Protein AF-A0A1G9S8Z7-F1 (afdb_monomer_lite)

Structure (mmCIF, N/CA/C/O backbone):
data_AF-A0A1G9S8Z7-F1
#
_entry.id   AF-A0A1G9S8Z7-F1
#
loop_
_atom_site.group_PDB
_atom_site.id
_atom_site.type_symbol
_atom_site.label_atom_id
_atom_site.label_alt_id
_atom_site.label_comp_id
_atom_site.label_asym_id
_atom_site.label_entity_id
_atom_site.label_seq_id
_atom_site.pdbx_PDB_ins_code
_atom_site.Cartn_x
_atom_site.Cartn_y
_atom_site.Cartn_z
_atom_site.occupancy
_atom_site.B_iso_or_equiv
_atom_site.auth_seq_id
_atom_site.auth_comp_id
_atom_site.auth_asym_id
_atom_site.auth_atom_id
_atom_site.pdbx_PDB_model_num
ATOM 1 N N . MET A 1 1 ? 16.370 -0.105 -23.909 1.00 72.75 1 MET A N 1
ATOM 2 C CA . MET A 1 1 ? 16.613 0.326 -22.516 1.00 72.75 1 MET A CA 1
ATOM 3 C C . MET A 1 1 ? 17.592 -0.656 -21.890 1.00 72.75 1 MET A C 1
ATOM 5 O O . MET A 1 1 ? 17.532 -1.826 -22.245 1.00 72.75 1 MET A O 1
ATOM 9 N N . THR A 1 2 ? 18.542 -0.211 -21.064 1.00 89.75 2 THR A N 1
ATOM 10 C CA . THR A 1 2 ? 19.473 -1.140 -20.397 1.00 89.75 2 THR A CA 1
ATOM 11 C C . THR A 1 2 ? 18.822 -1.729 -19.135 1.00 89.75 2 THR A C 1
ATOM 13 O O . THR A 1 2 ? 17.971 -1.066 -18.535 1.00 89.75 2 THR A O 1
ATOM 16 N N . PRO A 1 3 ? 19.231 -2.926 -18.669 1.00 86.62 3 PRO A N 1
ATOM 17 C CA . PRO A 1 3 ? 18.704 -3.511 -17.429 1.00 86.62 3 PRO A CA 1
ATOM 18 C C . PRO A 1 3 ? 18.908 -2.627 -16.187 1.00 86.62 3 PRO A C 1
ATOM 20 O O . PRO A 1 3 ? 18.135 -2.681 -15.227 1.00 86.62 3 PRO A O 1
ATOM 23 N N . GLU A 1 4 ? 19.964 -1.811 -16.189 1.00 88.19 4 GLU A N 1
ATOM 24 C CA . GLU A 1 4 ? 20.233 -0.845 -15.128 1.00 88.19 4 GLU A CA 1
ATOM 25 C C . GLU A 1 4 ? 19.253 0.329 -15.157 1.00 88.19 4 GLU A C 1
ATOM 27 O O . GLU A 1 4 ? 18.716 0.685 -14.108 1.00 88.19 4 GLU A O 1
ATOM 32 N N . GLN A 1 5 ? 18.966 0.872 -16.342 1.00 89.12 5 GLN A N 1
ATOM 33 C CA . GLN A 1 5 ? 17.988 1.944 -16.511 1.00 89.12 5 GLN A CA 1
ATOM 34 C C . GLN A 1 5 ? 16.592 1.485 -16.076 1.00 89.12 5 GLN A C 1
ATOM 36 O O . GLN A 1 5 ? 15.960 2.138 -15.254 1.00 89.12 5 GLN A O 1
ATOM 41 N N . GLU A 1 6 ? 16.177 0.285 -16.492 1.00 87.31 6 GLU A N 1
ATOM 42 C CA . GLU A 1 6 ? 14.924 -0.326 -16.036 1.00 87.31 6 GLU A CA 1
ATOM 43 C C . GLU A 1 6 ? 14.851 -0.455 -14.512 1.00 87.31 6 GLU A C 1
ATOM 45 O O . GLU A 1 6 ? 13.800 -0.260 -13.902 1.00 87.31 6 GLU A O 1
ATOM 50 N N . ARG A 1 7 ? 15.966 -0.805 -13.859 1.00 88.12 7 ARG A N 1
ATOM 51 C CA . ARG A 1 7 ? 16.025 -0.889 -12.396 1.00 88.12 7 ARG A CA 1
ATOM 52 C C . ARG A 1 7 ? 15.844 0.483 -11.752 1.00 88.12 7 ARG A C 1
ATOM 54 O O . ARG A 1 7 ? 15.113 0.568 -10.766 1.00 88.12 7 ARG A O 1
ATOM 61 N N . LEU A 1 8 ? 16.512 1.512 -12.269 1.00 89.94 8 LEU A N 1
ATOM 62 C CA . LEU A 1 8 ? 16.401 2.880 -11.761 1.00 89.94 8 LEU A CA 1
ATOM 63 C C . LEU A 1 8 ? 14.976 3.415 -11.929 1.00 89.94 8 LEU A C 1
ATOM 65 O O . LEU A 1 8 ? 14.408 3.912 -10.957 1.00 89.94 8 LEU A O 1
ATOM 69 N N . ASP A 1 9 ? 14.363 3.199 -13.091 1.00 90.50 9 ASP A N 1
ATOM 70 C CA . ASP A 1 9 ? 12.994 3.634 -13.381 1.00 90.50 9 ASP A CA 1
ATOM 71 C C . ASP A 1 9 ? 11.976 2.956 -12.455 1.00 90.50 9 ASP A C 1
ATOM 73 O O . ASP A 1 9 ? 11.096 3.616 -11.898 1.00 90.50 9 ASP A O 1
ATOM 77 N N . ARG A 1 10 ? 12.129 1.650 -12.188 1.00 90.75 10 ARG A N 1
ATOM 78 C CA . ARG A 1 10 ? 11.292 0.948 -11.198 1.00 90.75 10 ARG A CA 1
ATOM 79 C C . ARG A 1 10 ? 11.441 1.540 -9.799 1.00 90.75 10 ARG A C 1
ATOM 81 O O . ARG A 1 10 ? 10.443 1.754 -9.114 1.00 90.75 10 ARG A O 1
ATOM 88 N N . VAL A 1 11 ? 12.674 1.801 -9.357 1.00 90.06 11 VAL A N 1
ATOM 89 C CA . VAL A 1 11 ? 12.934 2.389 -8.032 1.00 90.06 11 VAL A CA 1
ATOM 90 C C . VAL A 1 11 ? 12.326 3.788 -7.925 1.00 90.06 11 VAL A C 1
ATOM 92 O O . VAL A 1 11 ? 11.693 4.086 -6.911 1.00 90.06 11 VAL A O 1
ATOM 95 N N . ALA A 1 12 ? 12.469 4.614 -8.962 1.00 91.62 12 ALA A N 1
ATOM 96 C CA . ALA A 1 12 ? 11.882 5.948 -9.021 1.00 91.62 12 ALA A CA 1
ATOM 97 C C . ALA A 1 12 ? 10.347 5.892 -8.992 1.00 91.62 12 ALA A C 1
ATOM 99 O O . ALA A 1 12 ? 9.721 6.604 -8.210 1.00 91.62 12 ALA A O 1
ATOM 100 N N . CYS A 1 13 ? 9.738 4.988 -9.763 1.00 92.62 13 CYS A N 1
ATOM 101 C CA . CYS A 1 13 ? 8.288 4.817 -9.801 1.00 92.62 13 CYS A CA 1
ATOM 102 C C . CYS A 1 13 ? 7.721 4.385 -8.433 1.00 92.62 13 CYS A C 1
ATOM 104 O O . CYS A 1 13 ? 6.713 4.920 -7.977 1.00 92.62 13 CYS A O 1
ATOM 106 N N . LEU A 1 14 ? 8.404 3.491 -7.709 1.00 92.00 14 LEU A N 1
ATOM 107 C CA . LEU A 1 14 ? 7.994 3.097 -6.351 1.00 92.00 14 LEU A CA 1
ATOM 108 C C . LEU A 1 14 ? 8.182 4.210 -5.328 1.00 92.00 14 LEU A C 1
ATOM 110 O O . LEU A 1 14 ? 7.355 4.362 -4.431 1.00 92.00 14 LEU A O 1
ATOM 114 N N . ALA A 1 15 ? 9.260 4.987 -5.454 1.00 91.81 15 ALA A N 1
ATOM 115 C CA . ALA A 1 15 ? 9.465 6.166 -4.627 1.00 91.81 15 ALA A CA 1
ATOM 116 C C . ALA A 1 15 ? 8.349 7.196 -4.858 1.00 91.81 15 ALA A C 1
ATOM 118 O O . ALA A 1 15 ? 7.835 7.739 -3.886 1.00 91.81 15 ALA A O 1
ATOM 119 N N . ALA A 1 16 ? 7.916 7.392 -6.107 1.00 94.12 16 ALA A N 1
ATOM 120 C CA . ALA A 1 16 ? 6.795 8.264 -6.450 1.00 94.12 16 ALA A CA 1
ATOM 121 C C . ALA A 1 16 ? 5.459 7.752 -5.885 1.00 94.12 16 ALA A C 1
ATOM 123 O O . ALA A 1 16 ? 4.698 8.543 -5.332 1.00 94.12 16 ALA A O 1
ATOM 124 N N . ILE A 1 17 ? 5.196 6.437 -5.946 1.00 94.88 17 ILE A N 1
ATOM 125 C CA . ILE A 1 17 ? 4.001 5.841 -5.320 1.00 94.88 17 ILE A CA 1
ATOM 126 C C . ILE A 1 17 ? 4.016 6.065 -3.803 1.00 94.88 17 ILE A C 1
ATOM 128 O O . ILE A 1 17 ? 3.020 6.464 -3.206 1.00 94.88 17 ILE A O 1
ATOM 132 N N . ARG A 1 18 ? 5.166 5.836 -3.160 1.00 94.25 18 ARG A N 1
ATOM 133 C CA . ARG A 1 18 ? 5.307 6.045 -1.717 1.00 94.25 18 ARG A CA 1
ATOM 134 C C . ARG A 1 18 ? 5.152 7.518 -1.337 1.00 94.25 18 ARG A C 1
ATOM 136 O O . ARG A 1 18 ? 4.485 7.812 -0.355 1.00 94.25 18 ARG A O 1
ATOM 143 N N . ALA A 1 19 ? 5.758 8.430 -2.094 1.00 94.31 19 ALA A N 1
ATOM 144 C CA . ALA A 1 19 ? 5.638 9.863 -1.855 1.00 94.31 19 ALA A CA 1
ATOM 145 C C . ALA A 1 19 ? 4.183 10.327 -2.012 1.00 94.31 19 ALA A C 1
ATOM 147 O O . ALA A 1 19 ? 3.656 10.983 -1.123 1.00 94.31 19 ALA A O 1
ATOM 148 N N . GLY A 1 20 ? 3.500 9.914 -3.084 1.00 96.06 20 GLY A N 1
ATOM 149 C CA . GLY A 1 20 ? 2.097 10.270 -3.297 1.00 96.06 20 GLY A CA 1
ATOM 150 C C . GLY A 1 20 ? 1.140 9.665 -2.263 1.00 96.06 20 GLY A C 1
ATOM 151 O O . GLY A 1 20 ? 0.142 10.299 -1.940 1.00 96.06 20 GLY A O 1
ATOM 152 N N . TRP A 1 21 ? 1.451 8.489 -1.703 1.00 97.12 21 TRP A N 1
ATOM 153 C CA . TRP A 1 21 ? 0.665 7.884 -0.620 1.00 97.12 21 TRP A CA 1
ATOM 154 C C . TRP A 1 21 ? 0.640 8.745 0.648 1.00 97.12 21 TRP A C 1
ATOM 156 O O . TRP A 1 21 ? -0.413 8.893 1.265 1.00 97.12 21 TRP A O 1
ATOM 166 N N . TYR A 1 22 ? 1.785 9.317 1.028 1.00 95.50 22 TYR A N 1
ATOM 167 C CA . TYR A 1 22 ? 1.886 10.188 2.202 1.00 95.50 22 TYR A CA 1
ATOM 168 C C . TYR A 1 22 ? 1.553 11.655 1.897 1.00 95.50 22 TYR A C 1
ATOM 170 O O . TYR A 1 22 ? 1.173 12.390 2.808 1.00 95.50 22 TYR A O 1
ATOM 178 N N . GLY A 1 23 ? 1.664 12.085 0.637 1.00 92.56 23 GLY A N 1
ATOM 179 C CA . GLY A 1 23 ? 1.446 13.475 0.239 1.00 92.56 23 GLY A CA 1
ATOM 180 C C . GLY A 1 23 ? 2.349 14.434 1.019 1.00 92.56 23 GLY A C 1
ATOM 181 O O . GLY A 1 23 ? 3.519 14.139 1.257 1.00 92.56 23 GLY A O 1
ATOM 182 N N . ASP A 1 24 ? 1.780 15.555 1.463 1.00 90.62 24 ASP A N 1
ATOM 183 C CA . ASP A 1 24 ? 2.482 16.598 2.229 1.00 90.62 24 ASP A CA 1
ATOM 184 C C . ASP A 1 24 ? 2.473 16.355 3.750 1.00 90.62 24 ASP A C 1
ATOM 186 O O . ASP A 1 24 ? 2.728 17.271 4.543 1.00 90.62 24 ASP A O 1
ATOM 190 N N . ALA A 1 25 ? 2.141 15.132 4.183 1.00 91.12 25 ALA A N 1
ATOM 191 C CA . ALA A 1 25 ? 2.084 14.795 5.596 1.00 91.12 25 ALA A CA 1
ATOM 192 C C . ALA A 1 25 ? 3.430 15.074 6.276 1.00 91.12 25 ALA A C 1
ATOM 194 O O . ALA A 1 25 ? 4.494 14.702 5.783 1.00 91.12 25 ALA A O 1
ATOM 195 N N . GLN A 1 26 ? 3.381 15.720 7.437 1.00 90.25 26 GLN A N 1
ATOM 196 C CA . GLN A 1 26 ? 4.574 15.955 8.239 1.00 90.25 26 GLN A CA 1
ATOM 197 C C . GLN A 1 26 ? 4.856 14.736 9.123 1.00 90.25 26 GLN A C 1
ATOM 199 O O . GLN A 1 26 ? 3.906 14.122 9.621 1.00 90.25 26 GLN A O 1
ATOM 204 N N . PRO A 1 27 ? 6.130 14.366 9.342 1.00 90.25 27 PRO A N 1
ATOM 205 C CA . PRO A 1 27 ? 6.475 13.327 10.299 1.00 90.25 27 PRO A CA 1
ATOM 206 C C . PRO A 1 27 ? 5.954 13.679 11.696 1.00 90.25 27 PRO A C 1
ATOM 208 O O . PRO A 1 27 ? 6.183 14.779 12.197 1.00 90.25 27 PRO A O 1
ATOM 211 N N . VAL A 1 28 ? 5.269 12.735 12.333 1.00 88.81 28 VAL A N 1
ATOM 212 C CA . VAL A 1 28 ? 4.751 12.872 13.701 1.00 88.81 28 VAL A CA 1
ATOM 213 C C . VAL A 1 28 ? 5.271 11.740 14.573 1.00 88.81 28 VAL A C 1
ATOM 215 O O . VAL A 1 28 ? 5.769 10.731 14.069 1.00 88.81 28 VAL A O 1
ATOM 218 N N . SER A 1 29 ? 5.152 11.897 15.894 1.00 85.62 29 SER A N 1
ATOM 219 C CA . SER A 1 29 ? 5.440 10.805 16.826 1.00 85.62 29 SER A CA 1
ATOM 220 C C . SER A 1 29 ? 4.651 9.560 16.411 1.00 85.62 29 SER A C 1
ATOM 222 O O . SER A 1 29 ? 3.426 9.637 16.283 1.00 85.62 29 SER A O 1
ATOM 224 N N . PRO A 1 30 ? 5.311 8.411 16.206 1.00 83.81 30 PRO A N 1
ATOM 225 C CA . PRO A 1 30 ? 4.625 7.185 15.828 1.00 83.81 30 PRO A CA 1
ATOM 226 C C . PRO A 1 30 ? 4.035 6.459 17.044 1.00 83.81 30 PRO A C 1
ATOM 228 O O . PRO A 1 30 ? 3.586 5.322 16.917 1.00 83.81 30 PRO A O 1
ATOM 231 N N . HIS A 1 31 ? 4.060 7.080 18.226 1.00 80.81 31 HIS A N 1
ATOM 232 C CA . HIS A 1 31 ? 3.512 6.497 19.440 1.00 80.81 31 HIS A CA 1
ATOM 233 C C . HIS A 1 31 ? 2.044 6.090 19.237 1.00 80.81 31 HIS A C 1
ATOM 235 O O . HIS A 1 31 ? 1.226 6.875 18.761 1.00 80.81 31 HIS A O 1
ATOM 241 N N . GLY A 1 32 ? 1.717 4.847 19.587 1.00 79.25 32 GLY A N 1
ATOM 242 C CA . GLY A 1 32 ? 0.393 4.257 19.391 1.00 79.25 32 GLY A CA 1
ATOM 243 C C . GLY A 1 32 ? 0.160 3.633 18.010 1.00 79.25 32 GLY A C 1
ATOM 244 O O . GLY A 1 32 ? -0.840 2.933 17.841 1.00 79.25 32 GLY A O 1
ATOM 245 N N . ARG A 1 33 ? 1.073 3.803 17.040 1.00 83.81 33 ARG A N 1
ATOM 246 C CA . ARG A 1 33 ? 0.968 3.130 15.735 1.00 83.81 33 ARG A CA 1
ATOM 247 C C . ARG A 1 33 ? 1.160 1.624 15.862 1.00 83.81 33 ARG A C 1
ATOM 249 O O . ARG A 1 33 ? 1.896 1.135 16.724 1.00 83.81 33 ARG A O 1
ATOM 256 N N . ARG A 1 34 ? 0.519 0.895 14.950 1.00 84.88 34 ARG A N 1
ATOM 257 C CA . ARG A 1 34 ? 0.625 -0.561 14.827 1.00 84.88 34 ARG A CA 1
ATOM 258 C C . ARG A 1 34 ? 1.709 -0.925 13.820 1.00 84.88 34 ARG A C 1
ATOM 260 O O . ARG A 1 34 ? 1.787 -0.356 12.737 1.00 84.88 34 ARG A O 1
ATOM 267 N N . MET A 1 35 ? 2.518 -1.913 14.167 1.00 80.88 35 MET A N 1
ATOM 268 C CA . MET A 1 35 ? 3.430 -2.590 13.258 1.00 80.88 35 MET A CA 1
ATOM 269 C C . MET A 1 35 ? 3.026 -4.052 13.155 1.00 80.88 35 MET A C 1
ATOM 271 O O . MET A 1 35 ? 2.885 -4.739 14.164 1.00 80.88 35 MET A O 1
ATOM 275 N N . TYR A 1 36 ? 2.867 -4.526 11.927 1.00 81.31 36 TYR A N 1
ATOM 276 C CA . TYR A 1 36 ? 2.523 -5.910 11.642 1.00 81.31 36 TYR A CA 1
ATOM 277 C C . TYR A 1 36 ? 3.810 -6.641 11.269 1.00 81.31 36 TYR A C 1
ATOM 279 O O . TYR A 1 36 ? 4.360 -6.415 10.192 1.00 81.31 36 TYR A O 1
ATOM 287 N N . ALA A 1 37 ? 4.323 -7.469 12.176 1.00 72.62 37 ALA A N 1
ATOM 288 C CA . ALA A 1 37 ? 5.572 -8.195 11.974 1.00 72.62 37 ALA A CA 1
ATOM 289 C C . ALA A 1 37 ? 5.488 -9.592 12.597 1.00 72.62 37 ALA A C 1
ATOM 291 O O . ALA A 1 37 ? 4.935 -9.763 13.678 1.00 72.62 37 ALA A O 1
ATOM 292 N N . ALA A 1 38 ? 6.051 -10.589 11.908 1.00 67.38 38 ALA A N 1
ATOM 293 C CA . ALA A 1 38 ? 6.261 -11.944 12.430 1.00 67.38 38 ALA A CA 1
ATOM 294 C C . ALA A 1 38 ? 5.039 -12.614 13.111 1.00 67.38 38 ALA A C 1
ATOM 296 O O . ALA A 1 38 ? 5.204 -13.351 14.078 1.00 67.38 38 ALA A O 1
ATOM 297 N N . GLY A 1 39 ? 3.809 -12.395 12.636 1.00 62.25 39 GLY A N 1
ATOM 298 C CA . GLY A 1 39 ? 2.609 -12.990 13.254 1.00 62.25 39 GLY A CA 1
ATOM 299 C C . GLY A 1 39 ? 1.956 -12.178 14.344 1.00 62.25 39 GLY A C 1
ATOM 300 O O . GLY A 1 39 ? 0.923 -12.603 14.855 1.00 62.25 39 GLY A O 1
ATOM 301 N N . ALA A 1 40 ? 2.504 -11.016 14.674 1.00 67.88 40 ALA A N 1
ATOM 302 C CA . ALA A 1 40 ? 2.017 -10.200 15.761 1.00 67.88 40 ALA A CA 1
ATOM 303 C C . ALA A 1 40 ? 1.759 -8.755 15.329 1.00 67.88 40 ALA A C 1
ATOM 305 O O . ALA A 1 40 ? 2.319 -8.230 14.362 1.00 67.88 40 ALA A O 1
ATOM 306 N N . VAL A 1 41 ? 0.886 -8.115 16.103 1.00 79.06 41 VAL A N 1
ATOM 307 C CA . VAL A 1 41 ? 0.716 -6.667 16.108 1.00 79.06 41 VAL A CA 1
ATOM 308 C C . VAL A 1 41 ? 1.566 -6.122 17.245 1.00 79.06 41 VAL A C 1
ATOM 310 O O . VAL A 1 41 ? 1.302 -6.395 18.416 1.00 79.06 41 VAL A O 1
ATOM 313 N N . HIS A 1 42 ? 2.578 -5.341 16.900 1.00 77.75 42 HIS A N 1
ATOM 314 C CA . HIS A 1 42 ? 3.383 -4.588 17.849 1.00 77.75 42 HIS A CA 1
ATOM 315 C C . HIS A 1 42 ? 2.874 -3.151 17.889 1.00 77.75 42 HIS A C 1
ATOM 317 O O . HIS A 1 42 ? 2.605 -2.560 16.847 1.00 77.75 42 HIS A O 1
ATOM 323 N N . HIS A 1 43 ? 2.750 -2.578 19.081 1.00 79.38 43 HIS A N 1
ATOM 324 C CA . HIS A 1 43 ? 2.453 -1.156 19.220 1.00 79.38 43 HIS A CA 1
ATOM 325 C C . HIS A 1 43 ? 3.753 -0.404 19.465 1.00 79.38 43 HIS A C 1
ATOM 327 O O . HIS A 1 43 ? 4.572 -0.826 20.280 1.00 79.38 43 HIS A O 1
ATOM 333 N N . LEU A 1 44 ? 3.934 0.714 18.773 1.00 79.06 44 LEU A N 1
ATOM 334 C CA . LEU A 1 44 ? 5.040 1.620 19.042 1.00 79.06 44 LEU A CA 1
ATOM 335 C C . LEU A 1 44 ? 4.748 2.364 20.350 1.00 79.06 44 LEU A C 1
ATOM 337 O O . LEU A 1 44 ? 3.978 3.320 20.377 1.00 79.06 44 LEU A O 1
ATOM 341 N N . SER A 1 45 ? 5.303 1.862 21.454 1.00 69.50 45 SER A N 1
ATOM 342 C CA . SER A 1 45 ? 5.114 2.409 22.805 1.00 69.50 45 SER A CA 1
ATOM 343 C C . SER A 1 45 ? 6.187 3.423 23.197 1.00 69.50 45 SER A C 1
ATOM 345 O O . SER A 1 45 ? 5.923 4.311 24.002 1.00 69.50 45 SER A O 1
ATOM 347 N N . GLU A 1 46 ? 7.379 3.332 22.615 1.00 70.81 46 GLU A N 1
ATOM 348 C CA . GLU A 1 46 ? 8.463 4.291 22.834 1.00 70.81 46 GLU A CA 1
ATOM 349 C C . GLU A 1 46 ? 8.385 5.443 21.825 1.00 70.81 46 GLU A C 1
ATOM 351 O O . GLU A 1 46 ? 7.908 5.269 20.696 1.00 70.81 46 GLU A O 1
ATOM 356 N N . GLN A 1 47 ? 8.864 6.625 22.227 1.00 62.78 47 GLN A N 1
ATOM 357 C CA . GLN A 1 47 ? 9.097 7.744 21.312 1.00 62.78 47 GLN A CA 1
ATOM 358 C C . GLN A 1 47 ? 10.244 7.369 20.367 1.00 62.78 47 GLN A C 1
ATOM 360 O O . GLN A 1 47 ? 11.414 7.626 20.629 1.00 62.78 47 GLN A O 1
ATOM 365 N N . THR A 1 48 ? 9.879 6.688 19.288 1.00 71.25 48 THR A N 1
ATOM 366 C CA . THR A 1 48 ? 10.754 6.325 18.173 1.00 71.25 48 THR A CA 1
ATOM 367 C C . THR A 1 48 ? 10.814 7.471 17.159 1.00 71.25 48 THR A C 1
ATOM 369 O O . THR A 1 48 ? 10.097 8.466 17.296 1.00 71.25 48 THR A O 1
ATOM 372 N N . GLU A 1 49 ? 11.701 7.363 16.164 1.00 77.38 49 GLU A N 1
ATOM 373 C CA . GLU A 1 49 ? 11.835 8.365 15.099 1.00 77.38 49 GLU A CA 1
ATOM 374 C C . GLU A 1 49 ? 10.474 8.738 14.495 1.00 77.38 49 GLU A C 1
ATOM 376 O O . GLU A 1 49 ? 9.625 7.875 14.257 1.00 77.38 49 GLU A O 1
ATOM 381 N N . ALA A 1 50 ? 10.268 10.033 14.240 1.00 84.50 50 ALA A N 1
ATOM 382 C CA . ALA A 1 50 ? 9.024 10.531 13.674 1.00 84.50 50 ALA A CA 1
ATOM 383 C C . ALA A 1 50 ? 8.719 9.843 12.331 1.00 84.50 50 ALA A C 1
ATOM 385 O O . ALA A 1 50 ? 9.572 9.777 11.444 1.00 84.50 50 ALA A O 1
ATOM 386 N N . LEU A 1 51 ? 7.489 9.349 12.168 1.00 86.06 51 LEU A N 1
ATOM 387 C CA . LEU A 1 51 ? 7.041 8.670 10.953 1.00 86.06 51 LEU A CA 1
ATOM 388 C C . LEU A 1 51 ? 5.972 9.488 10.238 1.00 86.06 51 LEU A C 1
ATOM 390 O O . LEU A 1 51 ? 5.164 10.171 10.866 1.00 86.06 51 LEU A O 1
ATOM 394 N N . LEU A 1 52 ? 5.929 9.356 8.912 1.00 90.56 52 LEU A N 1
ATOM 395 C CA . LEU A 1 52 ? 4.823 9.880 8.120 1.00 90.56 52 LEU A CA 1
ATOM 396 C C . LEU A 1 52 ? 3.531 9.144 8.516 1.00 90.56 52 LEU A C 1
ATOM 398 O O . LEU A 1 52 ? 3.507 7.903 8.479 1.00 90.56 52 LEU A O 1
ATOM 402 N N . PRO A 1 53 ? 2.477 9.866 8.930 1.00 90.94 53 PRO A N 1
ATOM 403 C CA . PRO A 1 53 ? 1.202 9.251 9.249 1.00 90.94 53 PRO A CA 1
ATOM 404 C C . PRO A 1 53 ? 0.536 8.747 7.962 1.00 90.94 53 PRO A C 1
ATOM 406 O O . PRO A 1 53 ? 0.664 9.386 6.915 1.00 90.94 53 PRO A O 1
ATOM 409 N N . PRO A 1 54 ? -0.195 7.622 8.010 1.00 92.75 54 PRO A N 1
ATOM 410 C CA . PRO A 1 54 ? -0.935 7.160 6.848 1.00 92.75 54 PRO A CA 1
ATOM 411 C C . PRO A 1 54 ? -2.067 8.138 6.504 1.00 92.75 54 PRO A C 1
ATOM 413 O O . PRO A 1 54 ? -2.624 8.766 7.418 1.00 92.75 54 PRO A O 1
ATOM 416 N N . PRO A 1 55 ? -2.450 8.250 5.219 1.00 95.00 55 PRO A N 1
ATOM 417 C CA . PRO A 1 55 ? -3.515 9.150 4.790 1.00 95.00 55 PRO A CA 1
ATOM 418 C C . PRO A 1 55 ? -4.854 8.812 5.464 1.00 95.00 55 PRO A C 1
ATOM 420 O O . PRO A 1 55 ? -5.038 7.738 6.050 1.00 95.00 55 PRO A O 1
ATOM 423 N N . SER A 1 56 ? -5.816 9.734 5.373 1.00 94.31 56 SER A N 1
ATOM 424 C CA . SER A 1 56 ? -7.208 9.433 5.727 1.00 94.31 56 SER A CA 1
ATOM 425 C C . SER A 1 56 ? -7.767 8.331 4.819 1.00 94.31 56 SER A C 1
ATOM 427 O O . SER A 1 56 ? -7.256 8.101 3.719 1.00 94.31 56 SER A O 1
ATOM 429 N N . HIS A 1 57 ? -8.841 7.659 5.243 1.00 94.81 57 HIS A N 1
ATOM 430 C CA . HIS A 1 57 ? -9.450 6.587 4.449 1.00 94.81 57 HIS A CA 1
ATOM 431 C C . HIS A 1 57 ? -9.856 7.048 3.051 1.00 94.81 57 HIS A C 1
ATOM 433 O O . HIS A 1 57 ? -9.576 6.370 2.065 1.00 94.81 57 HIS A O 1
ATOM 439 N N . GLU A 1 58 ? -10.487 8.216 2.943 1.00 95.88 58 GLU A N 1
ATOM 440 C CA . GLU A 1 58 ? -10.903 8.768 1.656 1.00 95.88 58 GLU A CA 1
ATOM 441 C C . GLU A 1 58 ? -9.709 9.125 0.765 1.00 95.88 58 GLU A C 1
ATOM 443 O O . GLU A 1 58 ? -9.678 8.714 -0.399 1.00 95.88 58 GLU A O 1
ATOM 448 N N . ALA A 1 59 ? -8.709 9.824 1.311 1.00 96.38 59 ALA A N 1
ATOM 449 C CA . ALA A 1 59 ? -7.515 10.204 0.564 1.00 96.38 59 ALA A CA 1
ATOM 450 C C . ALA A 1 59 ? -6.750 8.964 0.076 1.00 96.38 59 ALA A C 1
ATOM 452 O O . ALA A 1 59 ? -6.426 8.864 -1.108 1.00 96.38 59 ALA A O 1
ATOM 453 N N . GLY A 1 60 ? -6.556 7.970 0.949 1.00 97.25 60 GLY A N 1
ATOM 454 C CA . GLY A 1 60 ? -5.899 6.711 0.605 1.00 97.25 60 GLY A CA 1
ATOM 455 C C . GLY A 1 60 ? -6.651 5.924 -0.473 1.00 97.25 60 GLY A C 1
ATOM 456 O O . GLY A 1 60 ? -6.037 5.438 -1.426 1.00 97.25 60 GLY A O 1
ATOM 457 N N . ARG A 1 61 ? -7.989 5.836 -0.390 1.00 97.44 61 ARG A N 1
ATOM 458 C CA . ARG A 1 61 ? -8.813 5.155 -1.409 1.00 97.44 61 ARG A CA 1
ATOM 459 C C . ARG A 1 61 ? -8.743 5.866 -2.754 1.00 97.44 61 ARG A C 1
ATOM 461 O O . ARG A 1 61 ? -8.602 5.205 -3.783 1.00 97.44 61 ARG A O 1
ATOM 468 N N . THR A 1 62 ? -8.839 7.194 -2.752 1.00 97.62 62 THR A N 1
ATOM 469 C CA . THR A 1 62 ? -8.738 8.016 -3.964 1.00 97.62 62 THR A CA 1
ATOM 470 C C . THR A 1 62 ? -7.374 7.844 -4.621 1.00 97.62 62 THR A C 1
ATOM 472 O O . THR A 1 62 ? -7.303 7.571 -5.821 1.00 97.62 62 THR A O 1
ATOM 475 N N . TYR A 1 63 ? -6.302 7.902 -3.830 1.00 98.12 63 TYR A N 1
ATOM 476 C CA . TYR A 1 63 ? -4.942 7.719 -4.318 1.00 98.12 63 TYR A CA 1
ATOM 477 C C . TYR A 1 63 ? -4.723 6.327 -4.927 1.00 98.12 63 TYR A C 1
ATOM 479 O O . TYR A 1 63 ? -4.319 6.212 -6.085 1.00 98.12 63 TYR A O 1
ATOM 487 N N . LEU A 1 64 ? -5.067 5.257 -4.197 1.00 98.06 64 LEU A N 1
ATOM 488 C CA . LEU A 1 64 ? -4.910 3.883 -4.688 1.00 98.06 64 LEU A CA 1
ATOM 489 C C . LEU A 1 64 ? -5.759 3.610 -5.931 1.00 98.06 64 LEU A C 1
ATOM 491 O O . LEU A 1 64 ? -5.311 2.898 -6.829 1.00 98.06 64 LEU A O 1
ATOM 495 N N . ARG A 1 65 ? -6.960 4.194 -6.028 1.00 98.06 65 ARG A N 1
ATOM 496 C CA . ARG A 1 65 ? -7.782 4.107 -7.241 1.00 98.06 65 ARG A CA 1
ATOM 497 C C . ARG A 1 65 ? -7.063 4.726 -8.440 1.00 98.06 65 ARG A C 1
ATOM 499 O O . ARG A 1 65 ? -7.094 4.125 -9.510 1.00 98.06 65 ARG A O 1
ATOM 506 N N . GLY A 1 66 ? -6.410 5.875 -8.262 1.00 98.12 66 GLY A N 1
ATOM 507 C CA . GLY A 1 66 ? -5.583 6.508 -9.293 1.00 98.12 66 GLY A CA 1
ATOM 508 C C . GLY A 1 66 ? -4.433 5.606 -9.739 1.00 98.12 66 GLY A C 1
ATOM 509 O O . GLY A 1 66 ? -4.361 5.242 -10.910 1.00 9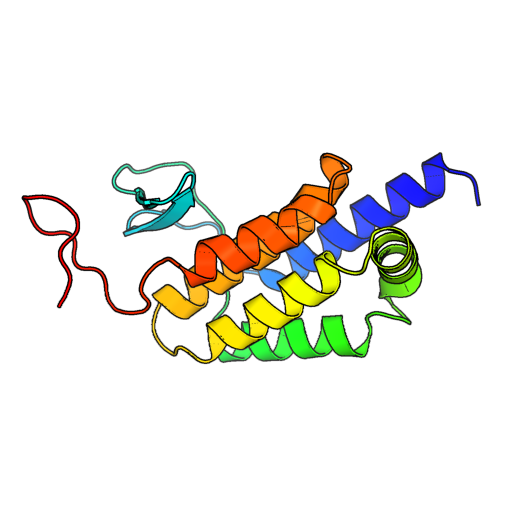8.12 66 GLY A O 1
ATOM 510 N N . VAL A 1 67 ? -3.611 5.142 -8.790 1.00 97.44 67 VAL A N 1
ATOM 511 C CA . VAL A 1 67 ? -2.475 4.240 -9.068 1.00 97.44 67 VAL A CA 1
ATOM 512 C C . VAL A 1 67 ? -2.925 2.972 -9.802 1.00 97.44 67 VAL A C 1
ATOM 514 O O . VAL A 1 67 ? -2.300 2.553 -10.774 1.00 97.44 67 VAL A O 1
ATOM 517 N N . LEU A 1 68 ? -4.024 2.349 -9.364 1.00 97.44 68 LEU A N 1
ATOM 518 C CA . LEU A 1 68 ? -4.529 1.109 -9.959 1.00 97.44 68 LEU A CA 1
ATOM 519 C C . LEU A 1 68 ? -5.180 1.317 -11.332 1.00 97.44 68 LEU A C 1
ATOM 521 O O . LEU A 1 68 ? -5.096 0.418 -12.173 1.00 97.44 68 LEU A O 1
ATOM 525 N N . ARG A 1 69 ? -5.823 2.470 -11.563 1.00 98.12 69 ARG A N 1
ATOM 526 C CA . ARG A 1 69 ? -6.355 2.866 -12.877 1.00 98.12 69 ARG A CA 1
ATOM 527 C C . ARG A 1 69 ? -5.217 3.051 -13.877 1.00 98.12 69 ARG A C 1
ATOM 529 O O . ARG A 1 69 ? -5.292 2.527 -14.985 1.00 98.12 69 ARG A O 1
ATOM 536 N N . ASP A 1 70 ? -4.149 3.715 -13.447 1.00 97.19 70 ASP A N 1
ATOM 537 C CA . ASP A 1 70 ? -3.030 4.109 -14.306 1.00 97.19 70 ASP A CA 1
ATOM 538 C C . ASP A 1 70 ? -1.891 3.060 -14.298 1.00 97.19 70 ASP A C 1
ATOM 540 O O . ASP A 1 70 ? -0.802 3.279 -14.833 1.00 97.19 70 ASP A O 1
ATOM 544 N N . TRP A 1 71 ? -2.151 1.876 -13.719 1.00 96.31 71 TRP A N 1
ATOM 545 C CA . TRP A 1 71 ? -1.154 0.828 -13.476 1.00 96.31 71 TRP A CA 1
ATOM 546 C C . TRP A 1 71 ? -0.429 0.382 -14.748 1.00 96.31 71 TRP A C 1
ATOM 548 O O . TRP A 1 71 ? 0.790 0.289 -14.766 1.00 96.31 71 TRP A O 1
ATOM 558 N N . ARG A 1 72 ? -1.168 0.131 -15.835 1.00 96.12 72 ARG A N 1
ATOM 559 C CA . ARG A 1 72 ? -0.599 -0.333 -17.116 1.00 96.12 72 ARG A CA 1
ATOM 560 C C . ARG A 1 72 ? -0.190 0.799 -18.060 1.00 96.12 72 ARG A C 1
ATOM 562 O O . ARG A 1 72 ? 0.220 0.522 -19.179 1.00 96.12 72 ARG A O 1
ATOM 569 N N . THR A 1 73 ? -0.343 2.053 -17.643 1.00 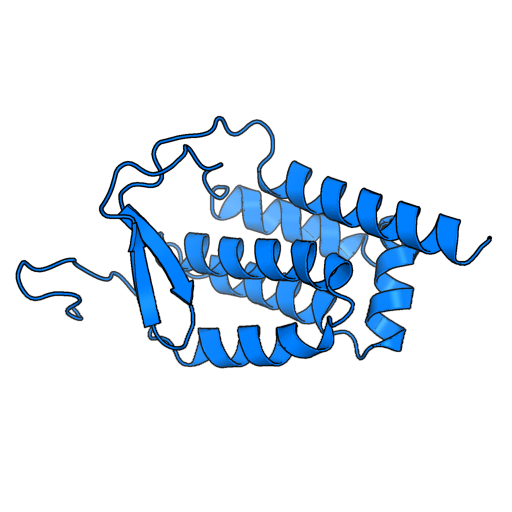95.38 73 THR A N 1
ATOM 570 C CA . THR A 1 73 ? -0.015 3.228 -18.457 1.00 95.38 73 THR A CA 1
ATOM 571 C C . THR A 1 73 ? 1.118 3.999 -17.795 1.00 95.38 73 THR A C 1
ATOM 573 O O . THR A 1 73 ? 2.283 3.747 -18.087 1.00 95.38 73 THR A O 1
ATOM 576 N N . VAL A 1 74 ? 0.804 4.868 -16.837 1.00 95.19 74 VAL A N 1
ATOM 577 C CA . VAL A 1 74 ? 1.779 5.691 -16.106 1.00 95.19 74 VAL A CA 1
ATOM 578 C C . VAL A 1 74 ? 2.784 4.821 -15.346 1.00 95.19 74 VAL A C 1
ATOM 580 O O . VAL A 1 74 ? 3.961 5.164 -15.260 1.00 95.19 74 VAL A O 1
ATOM 583 N N . HIS A 1 75 ? 2.347 3.664 -14.841 1.00 94.75 75 HIS A N 1
ATOM 584 C CA . HIS A 1 75 ? 3.195 2.734 -14.091 1.00 94.75 75 HIS A CA 1
ATOM 585 C C . HIS A 1 75 ? 3.601 1.485 -14.894 1.00 94.75 75 HIS A C 1
ATOM 587 O O . HIS A 1 75 ? 3.974 0.478 -14.292 1.00 94.75 75 HIS A O 1
ATOM 593 N N . ALA A 1 76 ? 3.575 1.537 -16.235 1.00 94.38 76 ALA A N 1
ATOM 594 C CA . ALA A 1 76 ? 3.811 0.378 -17.108 1.00 94.38 76 ALA A CA 1
ATOM 595 C C . ALA A 1 76 ? 5.102 -0.396 -16.777 1.00 94.38 76 ALA A C 1
ATOM 597 O O . ALA A 1 76 ? 5.071 -1.617 -16.660 1.00 94.38 76 ALA A O 1
ATOM 598 N N . VAL A 1 77 ? 6.207 0.305 -16.491 1.00 91.69 77 VAL A N 1
ATOM 599 C CA . VAL A 1 77 ? 7.488 -0.324 -16.109 1.00 91.69 77 VAL A CA 1
ATOM 600 C C . VAL A 1 77 ? 7.385 -1.195 -14.846 1.00 91.69 77 VAL A C 1
ATOM 602 O O . VAL A 1 77 ? 8.064 -2.217 -14.727 1.00 91.69 77 VAL A O 1
ATOM 605 N N . LEU A 1 78 ? 6.527 -0.815 -13.891 1.00 91.81 78 LEU A N 1
ATOM 606 C CA . LEU A 1 78 ? 6.225 -1.635 -12.719 1.00 91.81 78 LEU A CA 1
ATOM 607 C C . LEU A 1 78 ? 5.224 -2.732 -13.052 1.00 91.81 78 LEU A C 1
ATOM 609 O O . LEU A 1 78 ? 5.382 -3.841 -12.554 1.00 91.81 78 LEU A O 1
ATOM 613 N N . ALA A 1 79 ? 4.219 -2.445 -13.879 1.00 93.62 79 ALA A N 1
ATOM 614 C CA . ALA A 1 79 ? 3.211 -3.422 -14.261 1.00 93.62 79 ALA A CA 1
ATOM 615 C C . ALA A 1 79 ? 3.802 -4.607 -15.030 1.00 93.62 79 ALA A C 1
ATOM 617 O O . ALA A 1 79 ? 3.433 -5.743 -14.737 1.00 93.62 79 ALA A O 1
ATOM 618 N N . ASP A 1 80 ? 4.731 -4.363 -15.952 1.00 93.62 80 ASP A N 1
ATOM 619 C CA . ASP A 1 80 ? 5.405 -5.413 -16.722 1.00 93.62 80 ASP A CA 1
ATOM 620 C C . ASP A 1 80 ? 6.290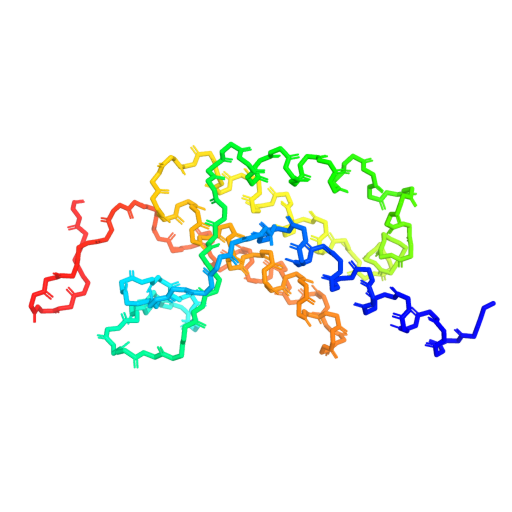 -6.271 -15.814 1.00 93.62 80 ASP A C 1
ATOM 622 O O . ASP A 1 80 ? 6.244 -7.504 -15.853 1.00 93.62 80 ASP A O 1
ATOM 626 N N . TYR A 1 81 ? 7.044 -5.621 -14.922 1.00 90.56 81 TYR A N 1
ATOM 627 C CA . TYR A 1 81 ? 7.845 -6.308 -13.914 1.00 90.56 81 TYR A CA 1
ATOM 628 C C . TYR A 1 81 ? 6.975 -7.163 -12.984 1.00 90.56 81 TYR A C 1
ATOM 630 O O . TYR A 1 81 ? 7.244 -8.352 -12.814 1.00 90.56 81 TYR A O 1
ATOM 638 N N . ASP A 1 82 ? 5.913 -6.587 -12.420 1.00 92.56 82 ASP A N 1
ATOM 639 C CA . ASP A 1 82 ? 4.972 -7.279 -11.539 1.00 92.56 82 ASP A CA 1
ATOM 640 C C . ASP A 1 82 ? 4.308 -8.459 -12.260 1.00 92.56 82 ASP A C 1
ATOM 642 O O . ASP A 1 82 ? 4.277 -9.566 -11.726 1.00 92.56 82 ASP A O 1
ATOM 646 N N . ALA A 1 83 ? 3.860 -8.276 -13.507 1.00 93.69 83 ALA A N 1
ATOM 647 C CA . ALA A 1 83 ? 3.264 -9.339 -14.314 1.00 93.69 83 ALA A CA 1
ATOM 648 C C . ALA A 1 83 ? 4.234 -10.509 -14.539 1.00 93.69 83 ALA A C 1
ATOM 650 O O . ALA A 1 83 ? 3.849 -11.662 -14.341 1.00 93.69 83 ALA A O 1
ATOM 651 N N . SER A 1 84 ? 5.504 -10.227 -14.858 1.00 91.38 84 SER A N 1
ATOM 652 C CA . SER A 1 84 ? 6.540 -11.262 -15.017 1.00 91.38 84 SER A CA 1
ATOM 653 C C . SER A 1 84 ? 6.840 -12.044 -13.728 1.00 91.38 84 SER A C 1
ATOM 655 O O . SER A 1 84 ? 7.420 -13.127 -13.780 1.00 91.38 84 SER A O 1
ATOM 657 N N . ARG A 1 85 ? 6.436 -11.507 -12.569 1.00 88.56 85 ARG A N 1
ATOM 658 C CA . ARG A 1 85 ? 6.607 -12.100 -11.233 1.00 88.56 85 ARG A CA 1
ATOM 659 C C . ARG A 1 85 ? 5.286 -12.546 -10.599 1.00 88.56 85 ARG A C 1
ATOM 661 O O . ARG A 1 85 ? 5.221 -12.790 -9.399 1.00 88.56 85 ARG A O 1
ATOM 668 N N . GLY A 1 86 ? 4.221 -12.657 -11.394 1.00 89.88 86 GLY A N 1
ATOM 669 C CA . GLY A 1 86 ? 2.940 -13.204 -10.950 1.00 89.88 86 GLY A CA 1
ATOM 670 C C . GLY A 1 86 ? 1.957 -12.196 -10.348 1.00 89.88 86 GLY A C 1
ATOM 671 O O . GLY A 1 86 ? 0.893 -12.612 -9.894 1.00 89.88 86 GLY A O 1
ATOM 672 N N . GLY A 1 87 ? 2.234 -10.891 -10.369 1.00 92.81 87 GLY A N 1
ATOM 673 C CA . GLY A 1 87 ? 1.246 -9.836 -10.096 1.00 92.81 87 GLY A CA 1
ATOM 674 C C . GLY A 1 87 ? 0.980 -9.525 -8.616 1.00 92.81 87 GLY A C 1
ATOM 675 O O . GLY A 1 87 ? -0.102 -9.027 -8.278 1.00 92.81 87 GLY A O 1
ATOM 676 N N . ALA A 1 88 ? 1.901 -9.892 -7.724 1.00 92.88 88 ALA A N 1
ATOM 677 C CA . ALA A 1 88 ? 1.722 -9.779 -6.277 1.00 92.88 88 ALA A CA 1
ATOM 678 C C . ALA A 1 88 ? 1.688 -8.317 -5.794 1.00 92.88 88 ALA A C 1
ATOM 680 O O . ALA A 1 88 ? 0.962 -7.995 -4.853 1.00 92.88 88 ALA A O 1
ATOM 681 N N . MET A 1 89 ? 2.386 -7.397 -6.471 1.00 93.25 89 MET A N 1
ATOM 682 C CA . MET A 1 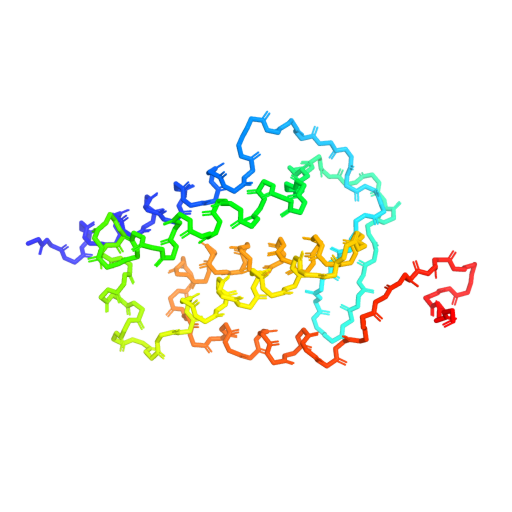89 ? 2.381 -5.978 -6.101 1.00 93.25 89 MET A CA 1
ATOM 683 C C . MET A 1 89 ? 1.013 -5.353 -6.337 1.00 93.25 89 MET A C 1
ATOM 685 O O . MET A 1 89 ? 0.446 -4.736 -5.433 1.00 93.25 89 MET A O 1
ATOM 689 N N . ARG A 1 90 ? 0.436 -5.554 -7.527 1.00 95.19 90 ARG A N 1
ATOM 690 C CA . ARG A 1 90 ? -0.906 -5.051 -7.824 1.00 95.19 90 ARG A CA 1
ATOM 691 C C . ARG A 1 90 ? -1.941 -5.626 -6.858 1.00 95.19 90 ARG A C 1
ATOM 693 O O . ARG A 1 90 ? -2.834 -4.899 -6.424 1.00 95.19 90 ARG A O 1
ATOM 700 N N . ARG A 1 91 ? -1.836 -6.913 -6.502 1.00 95.88 91 ARG A N 1
ATOM 701 C CA . ARG A 1 91 ? -2.723 -7.535 -5.505 1.00 95.88 91 ARG A CA 1
ATOM 702 C C . ARG A 1 91 ? -2.561 -6.925 -4.116 1.00 95.88 91 ARG A C 1
ATOM 704 O O . ARG A 1 91 ? -3.580 -6.653 -3.487 1.00 95.88 91 ARG A O 1
ATOM 711 N N . ALA A 1 92 ? -1.337 -6.648 -3.671 1.00 95.31 92 ALA A N 1
ATOM 712 C CA . ALA A 1 92 ? -1.088 -5.973 -2.398 1.00 95.31 92 ALA A CA 1
ATOM 713 C C . ALA A 1 92 ? -1.701 -4.562 -2.360 1.00 95.31 92 ALA A C 1
ATOM 715 O O . ALA A 1 92 ? -2.368 -4.215 -1.389 1.00 95.31 92 ALA A O 1
ATOM 716 N N . LEU A 1 93 ? -1.580 -3.781 -3.441 1.00 96.56 93 LEU A N 1
ATOM 717 C CA . LEU A 1 93 ? -2.211 -2.455 -3.545 1.00 96.56 93 LEU A CA 1
ATOM 718 C C . LEU A 1 93 ? -3.749 -2.532 -3.551 1.00 96.56 93 LEU A C 1
ATOM 720 O O . LEU A 1 93 ? -4.420 -1.710 -2.928 1.00 96.56 93 LEU A O 1
ATOM 724 N N . VAL A 1 94 ? -4.329 -3.547 -4.202 1.00 97.50 94 VAL A N 1
ATOM 725 C CA . VAL A 1 94 ? -5.777 -3.821 -4.125 1.00 97.50 94 VAL A CA 1
ATOM 726 C C . VAL A 1 94 ? -6.189 -4.207 -2.702 1.00 97.50 94 VAL A C 1
ATOM 728 O O . VAL A 1 94 ? -7.215 -3.733 -2.217 1.00 97.50 94 VAL A O 1
ATOM 731 N N . ALA A 1 95 ? -5.404 -5.045 -2.022 1.00 96.75 95 ALA A N 1
ATOM 732 C CA . ALA A 1 95 ? -5.652 -5.432 -0.638 1.00 96.75 95 ALA A CA 1
ATOM 733 C C . ALA A 1 95 ? -5.570 -4.227 0.313 1.00 96.75 95 ALA A C 1
ATOM 735 O O . ALA A 1 95 ? -6.424 -4.100 1.186 1.00 96.75 95 ALA A O 1
ATOM 736 N N . ALA A 1 96 ? -4.636 -3.296 0.089 1.00 97.12 96 ALA A N 1
ATOM 737 C CA . ALA A 1 96 ? -4.568 -2.036 0.828 1.00 97.12 96 ALA A CA 1
ATOM 738 C C . ALA A 1 96 ? -5.853 -1.214 0.646 1.00 97.12 96 ALA A C 1
ATOM 740 O O . ALA A 1 96 ? -6.442 -0.753 1.619 1.00 97.12 96 ALA A O 1
ATOM 741 N N . GLY A 1 97 ? -6.355 -1.114 -0.590 1.00 96.56 97 GLY A N 1
ATOM 742 C CA . GLY A 1 97 ? -7.626 -0.444 -0.872 1.00 96.56 97 GLY A CA 1
ATOM 743 C C . GLY A 1 97 ? -8.825 -1.098 -0.176 1.00 96.56 97 GLY A C 1
ATOM 744 O O . GLY A 1 97 ? -9.736 -0.396 0.253 1.00 96.56 97 GLY A O 1
ATOM 745 N N . ARG A 1 98 ? -8.814 -2.430 -0.024 1.00 95.88 98 ARG A N 1
ATOM 746 C CA . ARG A 1 98 ? -9.832 -3.174 0.739 1.00 95.88 98 ARG A CA 1
ATOM 747 C C . ARG A 1 98 ? -9.709 -2.951 2.245 1.00 95.88 98 ARG A C 1
ATOM 749 O O . ARG A 1 98 ? -10.735 -2.828 2.899 1.00 95.88 98 ARG A O 1
ATOM 756 N N . ALA A 1 99 ? -8.493 -2.868 2.785 1.00 95.00 99 ALA A N 1
ATOM 757 C CA . ALA A 1 99 ? -8.274 -2.571 4.201 1.00 95.00 99 ALA A CA 1
ATOM 758 C C . ALA A 1 99 ? -8.855 -1.200 4.590 1.00 95.00 99 ALA A C 1
ATOM 760 O O . ALA A 1 99 ? -9.458 -1.074 5.646 1.00 95.00 99 ALA A O 1
ATOM 761 N N . LEU A 1 100 ? -8.796 -0.210 3.692 1.00 95.94 100 LEU A N 1
ATOM 762 C CA . LEU A 1 100 ? -9.424 1.104 3.893 1.00 95.94 100 LEU A CA 1
ATOM 763 C C . LEU A 1 100 ? -10.966 1.094 3.885 1.00 95.94 100 LEU A C 1
ATOM 765 O O . LEU A 1 100 ? -11.570 2.160 4.012 1.00 95.94 100 LEU A O 1
ATOM 769 N N . ALA A 1 101 ? -11.618 -0.054 3.672 1.00 91.56 101 ALA A N 1
ATOM 770 C CA . ALA A 1 101 ? -13.058 -0.193 3.900 1.00 91.56 101 ALA A CA 1
ATOM 771 C C . ALA A 1 101 ? -13.396 -0.328 5.395 1.00 91.56 101 ALA A C 1
ATOM 773 O O . ALA A 1 101 ? -14.520 -0.032 5.784 1.00 91.56 101 ALA A O 1
ATOM 774 N N . ASP A 1 102 ? -12.434 -0.745 6.222 1.00 91.25 102 ASP A N 1
ATOM 775 C CA . ASP A 1 102 ? -12.522 -0.621 7.673 1.00 91.25 102 ASP A CA 1
ATOM 776 C C . ASP A 1 102 ? -12.229 0.835 8.059 1.00 91.25 102 ASP A C 1
ATOM 778 O O . ASP A 1 102 ? -11.107 1.321 7.902 1.00 91.25 102 ASP A O 1
ATOM 782 N N . GLU A 1 103 ? -13.255 1.537 8.540 1.00 90.38 103 GLU A N 1
ATOM 783 C CA . GLU A 1 103 ? -13.191 2.958 8.902 1.00 90.38 103 GLU A CA 1
ATOM 784 C C . GLU A 1 103 ? -12.464 3.227 10.233 1.00 90.38 103 GLU A C 1
ATOM 786 O O . GLU A 1 103 ? -12.338 4.375 10.653 1.00 90.38 103 GLU A O 1
ATOM 791 N N . THR A 1 104 ? -11.925 2.194 10.886 1.00 90.00 104 THR A N 1
ATOM 792 C CA . THR A 1 104 ? -11.062 2.353 12.060 1.00 90.00 104 THR A CA 1
ATOM 793 C C . THR A 1 104 ? -9.611 2.662 11.677 1.00 90.00 104 THR A C 1
ATOM 795 O O . THR A 1 104 ? -9.184 2.515 10.526 1.00 90.00 104 THR A O 1
ATOM 798 N N . ASP A 1 105 ? -8.804 3.056 12.666 1.00 88.25 105 ASP A N 1
ATOM 799 C CA . ASP A 1 105 ? -7.359 3.216 12.479 1.00 88.25 105 ASP A CA 1
ATOM 800 C C . ASP A 1 105 ? -6.653 1.895 12.129 1.00 88.25 105 ASP A C 1
ATOM 802 O O . ASP A 1 105 ? -5.593 1.929 11.510 1.00 88.25 105 ASP A O 1
ATOM 806 N N . ASP A 1 106 ? -7.216 0.729 12.479 1.00 88.12 106 ASP A N 1
ATOM 807 C CA . ASP A 1 106 ? -6.649 -0.565 12.064 1.00 88.12 106 ASP A CA 1
ATOM 808 C C . ASP A 1 106 ? -6.683 -0.709 10.535 1.00 88.12 106 ASP A C 1
ATOM 810 O O . ASP A 1 106 ? -5.675 -1.070 9.927 1.00 88.12 106 ASP A O 1
ATOM 814 N N . GLY A 1 107 ? -7.785 -0.313 9.888 1.00 92.19 107 GLY A N 1
ATOM 815 C CA . GLY A 1 107 ? -7.891 -0.273 8.428 1.00 92.19 107 GLY A CA 1
ATOM 816 C C . GLY A 1 107 ? -6.833 0.617 7.764 1.00 92.19 107 GLY A C 1
ATOM 817 O O . GLY A 1 107 ? -6.190 0.204 6.793 1.00 92.19 107 GLY A O 1
ATOM 818 N N . ARG A 1 108 ? -6.588 1.814 8.321 1.00 93.12 108 ARG A N 1
ATOM 819 C CA . ARG A 1 108 ? -5.536 2.739 7.847 1.00 93.12 108 ARG A CA 1
ATOM 820 C C . ARG A 1 108 ? -4.134 2.167 8.012 1.00 93.12 108 ARG A C 1
ATOM 822 O O . ARG A 1 108 ? -3.342 2.227 7.074 1.00 93.12 108 ARG A O 1
ATOM 829 N N . GLU A 1 109 ? -3.827 1.607 9.176 1.00 92.31 109 GLU A N 1
ATOM 830 C CA . GLU A 1 109 ? -2.497 1.067 9.478 1.00 92.31 109 GLU A CA 1
ATOM 831 C C . GLU A 1 109 ? -2.196 -0.206 8.669 1.00 92.31 109 GLU A C 1
ATOM 833 O O . GLU A 1 109 ? -1.086 -0.374 8.162 1.00 92.31 109 GLU A O 1
ATOM 838 N N . ARG A 1 110 ? -3.191 -1.075 8.446 1.00 93.00 110 ARG A N 1
ATOM 839 C CA . ARG A 1 110 ? -3.065 -2.236 7.545 1.00 93.00 110 ARG A CA 1
ATOM 840 C C . ARG A 1 110 ? -2.824 -1.818 6.102 1.00 93.00 110 ARG A C 1
ATOM 842 O O . ARG A 1 110 ? -1.992 -2.417 5.419 1.00 93.00 110 ARG A O 1
ATOM 849 N N . ALA A 1 111 ? -3.548 -0.802 5.632 1.00 95.56 111 ALA A N 1
ATOM 850 C CA . ALA A 1 111 ? -3.336 -0.259 4.298 1.00 95.56 111 ALA A CA 1
ATOM 851 C C . ALA A 1 111 ? -1.923 0.324 4.155 1.00 95.56 111 ALA A C 1
ATOM 853 O O . ALA A 1 111 ? -1.243 0.031 3.172 1.00 95.56 111 ALA A O 1
ATOM 854 N N . ASP A 1 112 ? -1.452 1.075 5.156 1.00 94.94 112 ASP A N 1
ATOM 855 C CA . ASP A 1 112 ? -0.093 1.623 5.180 1.00 94.94 112 ASP A CA 1
ATOM 856 C C . ASP A 1 112 ? 0.973 0.532 5.133 1.00 94.94 112 ASP A C 1
ATOM 858 O O . ASP A 1 112 ? 1.902 0.613 4.329 1.00 94.94 112 ASP A O 1
ATOM 862 N N . ALA A 1 113 ? 0.818 -0.518 5.943 1.00 92.31 113 ALA A N 1
ATOM 863 C CA . ALA A 1 113 ? 1.727 -1.657 5.944 1.00 92.31 113 ALA A CA 1
ATOM 864 C C . ALA A 1 113 ? 1.830 -2.285 4.546 1.00 92.31 113 ALA A C 1
ATOM 866 O O . ALA A 1 113 ? 2.930 -2.461 4.027 1.00 92.31 113 ALA A O 1
ATOM 867 N N . LEU A 1 114 ? 0.698 -2.537 3.884 1.00 94.00 114 LEU A N 1
ATOM 868 C CA . LEU A 1 114 ? 0.670 -3.116 2.538 1.00 94.00 114 LEU A CA 1
ATOM 869 C C . LEU A 1 114 ? 1.311 -2.210 1.477 1.00 94.00 114 LEU A C 1
ATOM 871 O O . LEU A 1 114 ? 2.054 -2.701 0.625 1.00 94.00 114 LEU A O 1
ATOM 875 N N . VAL A 1 115 ? 1.066 -0.896 1.523 1.00 94.81 115 VAL A N 1
ATOM 876 C CA . VAL A 1 115 ? 1.679 0.061 0.584 1.00 94.81 115 VAL A CA 1
ATOM 877 C C . VAL A 1 115 ? 3.187 0.171 0.816 1.00 94.81 115 VAL A C 1
ATOM 879 O O . V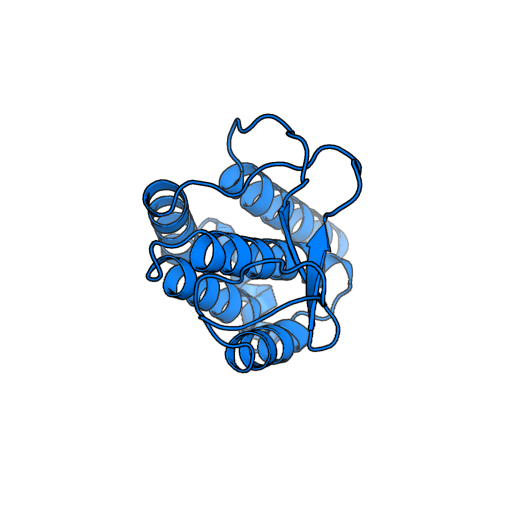AL A 1 115 ? 3.970 0.181 -0.142 1.00 94.81 115 VAL A O 1
ATOM 882 N N . ARG A 1 116 ? 3.631 0.204 2.075 1.00 91.44 116 ARG A N 1
ATOM 883 C CA . ARG A 1 116 ? 5.058 0.202 2.425 1.00 91.44 116 ARG A CA 1
ATOM 884 C C . ARG A 1 116 ? 5.746 -1.063 1.936 1.00 91.44 116 ARG A C 1
ATOM 886 O O . ARG A 1 116 ? 6.767 -0.964 1.260 1.00 91.44 116 ARG A O 1
ATOM 893 N N . GLU A 1 117 ? 5.172 -2.230 2.204 1.00 90.19 117 GLU A N 1
ATOM 894 C CA . GLU A 1 117 ? 5.732 -3.503 1.751 1.00 90.19 117 GLU A CA 1
ATOM 895 C C . GLU A 1 117 ? 5.786 -3.576 0.223 1.00 90.19 117 GLU A C 1
ATOM 897 O O . GLU A 1 117 ? 6.833 -3.903 -0.341 1.00 90.19 117 GLU A O 1
ATOM 902 N N . ALA A 1 118 ? 4.721 -3.172 -0.479 1.00 91.38 118 ALA A N 1
ATOM 903 C CA . ALA A 1 118 ? 4.707 -3.138 -1.942 1.00 91.38 118 ALA A CA 1
ATOM 904 C C . ALA A 1 118 ? 5.801 -2.220 -2.521 1.00 91.38 118 ALA A C 1
ATOM 906 O O . ALA A 1 118 ? 6.452 -2.568 -3.508 1.00 91.38 118 ALA A O 1
ATOM 907 N N . THR A 1 119 ? 6.044 -1.066 -1.891 1.00 89.44 119 THR A N 1
ATOM 908 C CA . THR A 1 119 ? 7.041 -0.083 -2.350 1.00 89.44 119 THR A CA 1
ATOM 909 C C . THR A 1 119 ? 8.481 -0.424 -1.941 1.00 89.44 119 THR A C 1
ATOM 911 O O . THR A 1 119 ? 9.426 0.036 -2.589 1.00 89.44 119 THR A O 1
ATOM 914 N N . ILE A 1 120 ? 8.683 -1.270 -0.923 1.00 82.50 120 ILE A N 1
ATOM 915 C CA . ILE A 1 120 ? 10.004 -1.740 -0.467 1.00 82.50 120 ILE A CA 1
ATOM 916 C C . ILE A 1 120 ? 10.425 -3.050 -1.154 1.00 82.50 120 ILE A C 1
ATOM 918 O O . ILE A 1 120 ? 11.597 -3.201 -1.507 1.00 82.50 120 ILE A O 1
ATOM 922 N N . SER A 1 121 ? 9.496 -3.977 -1.409 1.00 69.00 121 SER A N 1
ATOM 923 C CA . SER A 1 121 ? 9.785 -5.362 -1.840 1.00 69.00 121 SER A CA 1
ATOM 924 C C . SER A 1 121 ? 10.572 -5.483 -3.151 1.00 69.00 121 SER A C 1
ATOM 926 O O . SER A 1 121 ? 11.306 -6.450 -3.370 1.00 69.00 121 SER A O 1
ATOM 928 N N . VAL A 1 122 ? 10.501 -4.475 -4.023 1.00 59.44 122 VAL A N 1
ATOM 929 C CA . VAL A 1 122 ? 11.276 -4.451 -5.274 1.00 59.44 122 VAL A CA 1
ATOM 930 C C . VAL A 1 122 ? 12.741 -4.079 -5.039 1.00 59.44 122 VAL A C 1
ATOM 932 O O . VAL A 1 122 ? 13.609 -4.572 -5.762 1.00 59.44 122 VAL A O 1
ATOM 935 N N . ARG A 1 123 ? 13.058 -3.302 -3.990 1.00 62.50 123 ARG A N 1
ATOM 936 C CA . ARG A 1 123 ? 14.455 -3.050 -3.589 1.00 62.50 123 ARG A CA 1
ATOM 937 C C . ARG A 1 123 ? 15.149 -4.355 -3.183 1.00 62.50 123 ARG A C 1
ATOM 939 O O . ARG A 1 123 ? 16.317 -4.544 -3.507 1.00 62.50 123 ARG A O 1
ATOM 946 N N . ALA A 1 124 ? 14.403 -5.274 -2.563 1.00 60.09 124 ALA A N 1
ATOM 947 C CA . ALA A 1 124 ? 14.870 -6.592 -2.126 1.00 60.09 124 ALA A CA 1
ATOM 948 C C . ALA A 1 124 ? 14.728 -7.715 -3.185 1.00 60.09 124 ALA A C 1
ATOM 950 O O . ALA A 1 124 ? 15.112 -8.853 -2.924 1.00 60.09 124 ALA A O 1
ATOM 951 N N . ARG A 1 125 ? 14.222 -7.402 -4.392 1.00 62.47 125 ARG A N 1
ATOM 952 C CA . ARG A 1 125 ? 14.052 -8.305 -5.558 1.00 62.47 125 ARG A CA 1
ATOM 953 C C . ARG A 1 125 ? 13.068 -9.480 -5.404 1.00 62.47 125 ARG A C 1
ATOM 955 O O . ARG A 1 125 ? 13.117 -10.391 -6.236 1.00 62.47 125 ARG A O 1
ATOM 962 N N . LYS A 1 126 ? 12.167 -9.462 -4.416 1.00 74.88 126 LYS A N 1
ATOM 963 C CA . LYS A 1 126 ? 11.235 -10.578 -4.161 1.00 74.88 126 LYS A CA 1
ATOM 964 C C . LYS A 1 126 ? 9.777 -10.128 -3.989 1.00 74.88 126 LYS A C 1
ATOM 966 O O . LYS A 1 126 ? 9.258 -10.205 -2.881 1.00 74.88 126 LYS A O 1
ATOM 971 N N . PRO A 1 127 ? 9.102 -9.618 -5.037 1.00 78.94 127 PRO A N 1
ATOM 972 C CA . PRO A 1 127 ? 7.689 -9.234 -4.942 1.00 78.94 127 PRO A CA 1
ATOM 973 C C . PRO A 1 127 ? 6.767 -10.411 -4.582 1.00 78.94 127 PRO A C 1
ATOM 975 O O . PRO A 1 127 ? 5.672 -10.187 -4.082 1.00 78.94 127 PRO A O 1
ATOM 978 N N . GLU A 1 128 ? 7.207 -11.657 -4.766 1.00 80.75 128 GLU A N 1
ATOM 979 C CA . GLU A 1 128 ? 6.419 -12.864 -4.499 1.00 80.75 128 GLU A CA 1
ATOM 980 C C . GLU A 1 128 ? 6.088 -13.029 -3.001 1.00 80.75 128 GLU A C 1
ATOM 982 O O . GLU A 1 128 ? 5.098 -13.666 -2.649 1.00 80.75 128 GLU A O 1
ATOM 987 N N . VAL A 1 129 ? 6.864 -12.403 -2.103 1.00 85.88 129 VAL A N 1
ATOM 988 C CA . VAL A 1 129 ? 6.582 -12.415 -0.653 1.00 85.88 129 VAL A CA 1
ATOM 989 C C . VAL A 1 129 ? 5.340 -11.599 -0.286 1.00 85.88 129 VAL A C 1
ATOM 991 O O . VAL A 1 129 ? 4.780 -11.795 0.790 1.00 85.88 129 VAL A O 1
ATOM 994 N N . LEU A 1 130 ? 4.882 -10.705 -1.169 1.00 89.19 130 LEU A N 1
ATOM 995 C CA . LEU A 1 130 ? 3.740 -9.834 -0.898 1.00 89.19 130 LEU A CA 1
ATOM 996 C C . LEU A 1 130 ? 2.437 -10.615 -0.748 1.00 89.19 130 LEU A C 1
ATOM 998 O O . LEU A 1 130 ? 1.625 -10.256 0.097 1.00 89.19 130 LEU A O 1
ATOM 1002 N N . ASP A 1 131 ? 2.244 -11.703 -1.497 1.00 89.88 131 ASP A N 1
ATOM 1003 C CA . ASP A 1 131 ? 1.057 -12.547 -1.318 1.00 89.88 131 ASP A CA 1
ATOM 1004 C C . ASP A 1 131 ? 1.058 -13.213 0.064 1.00 89.88 131 ASP A C 1
ATOM 1006 O O . ASP A 1 131 ? 0.015 -13.283 0.714 1.00 89.88 131 ASP A O 1
ATOM 1010 N N . ALA A 1 132 ? 2.230 -13.636 0.552 1.00 88.06 132 ALA A N 1
ATOM 1011 C CA . ALA A 1 132 ? 2.366 -14.169 1.903 1.00 88.06 132 ALA A CA 1
ATOM 1012 C C . ALA A 1 132 ? 2.083 -13.091 2.958 1.00 88.06 132 ALA A C 1
ATOM 1014 O O . ALA A 1 132 ? 1.384 -13.373 3.924 1.00 88.06 132 ALA A O 1
ATOM 1015 N N . ILE A 1 133 ? 2.545 -11.852 2.755 1.00 88.50 133 ILE A N 1
ATOM 1016 C CA . ILE A 1 133 ? 2.246 -10.715 3.642 1.00 88.50 133 ILE A CA 1
ATOM 1017 C C . ILE A 1 133 ? 0.744 -10.402 3.650 1.00 88.50 133 ILE A C 1
ATOM 1019 O O . ILE A 1 133 ? 0.161 -10.227 4.718 1.00 88.50 133 ILE A O 1
ATOM 1023 N N . VAL A 1 134 ? 0.098 -10.371 2.481 1.00 90.31 134 VAL A N 1
ATOM 1024 C CA . VAL A 1 134 ? -1.351 -10.154 2.354 1.00 90.31 134 VAL A CA 1
ATOM 1025 C C . VAL A 1 134 ? -2.126 -11.256 3.074 1.00 90.31 134 VAL A C 1
ATOM 1027 O O . VAL A 1 134 ? -3.002 -10.955 3.885 1.00 90.31 134 VAL A O 1
ATOM 1030 N N . ALA A 1 135 ? -1.796 -12.524 2.811 1.00 89.75 135 ALA A N 1
ATOM 1031 C CA . ALA A 1 135 ? -2.431 -13.662 3.469 1.00 89.75 135 ALA A CA 1
ATOM 1032 C C . ALA A 1 135 ? -2.233 -13.597 4.987 1.00 89.75 135 ALA A C 1
ATOM 1034 O O . ALA A 1 135 ? -3.181 -13.762 5.750 1.00 89.75 135 ALA A O 1
ATOM 1035 N N . HIS A 1 136 ? -1.015 -13.283 5.419 1.00 86.25 136 HIS A N 1
ATOM 1036 C CA . HIS A 1 136 ? -0.654 -13.171 6.818 1.00 86.25 136 HIS A CA 1
ATOM 1037 C C . HIS A 1 136 ? -1.432 -12.068 7.541 1.00 86.25 136 HIS A C 1
ATOM 1039 O O . HIS A 1 136 ? -2.066 -12.337 8.560 1.00 86.25 136 HIS A O 1
ATOM 1045 N N . LEU A 1 137 ? -1.472 -10.853 6.988 1.00 86.19 137 LEU A N 1
ATOM 1046 C CA . LEU A 1 137 ? -2.299 -9.766 7.514 1.00 86.19 137 LEU A CA 1
ATOM 1047 C C . LEU A 1 137 ? -3.775 -10.167 7.601 1.00 86.19 137 LEU A C 1
ATOM 1049 O O . LEU A 1 137 ? -4.435 -9.819 8.577 1.00 86.19 137 LEU A O 1
ATOM 1053 N N . GLY A 1 138 ? -4.279 -10.939 6.635 1.00 86.00 138 GLY A N 1
ATOM 1054 C CA . GLY A 1 138 ? -5.642 -11.477 6.655 1.00 86.00 138 GLY A CA 1
ATOM 1055 C C . GLY A 1 138 ? -5.934 -12.443 7.810 1.00 86.00 138 GLY A C 1
ATOM 1056 O O . GLY A 1 138 ? -7.092 -12.590 8.186 1.00 86.00 138 GLY A O 1
ATOM 1057 N N . THR A 1 139 ? -4.913 -13.072 8.404 1.00 85.00 139 THR A N 1
ATOM 1058 C CA . THR A 1 139 ? -5.083 -13.930 9.594 1.00 85.00 139 THR A CA 1
ATOM 1059 C C . THR A 1 139 ? -5.150 -13.142 10.901 1.00 85.00 139 THR A C 1
ATOM 1061 O O . THR A 1 139 ? -5.659 -13.644 11.904 1.00 85.00 139 THR A O 1
ATOM 1064 N N . ILE A 1 140 ? -4.651 -11.902 10.904 1.00 83.19 140 ILE A N 1
ATOM 1065 C CA . ILE A 1 140 ? -4.673 -11.040 12.083 1.00 83.19 140 ILE A CA 1
ATOM 1066 C C . ILE A 1 140 ? -6.094 -10.476 12.231 1.00 83.19 140 ILE A C 1
ATOM 1068 O O . ILE A 1 140 ? -6.588 -9.861 11.283 1.00 83.19 140 ILE A O 1
ATOM 1072 N N . PRO A 1 141 ? -6.745 -10.610 13.398 1.00 80.81 141 PRO A N 1
ATOM 1073 C CA . PRO A 1 141 ? -8.091 -10.087 13.634 1.00 80.81 141 PRO A CA 1
ATOM 1074 C C . PRO A 1 141 ? -8.197 -8.587 13.363 1.00 80.81 141 PRO A C 1
ATOM 1076 O O . PRO A 1 141 ? -7.305 -7.828 13.739 1.00 80.81 141 PRO A O 1
ATOM 1079 N N . VAL A 1 142 ? -9.294 -8.178 12.731 1.00 79.62 142 VAL A N 1
ATOM 1080 C CA . VAL A 1 142 ? -9.622 -6.773 12.458 1.00 79.62 142 VAL A CA 1
ATOM 1081 C C . VAL A 1 142 ? -10.370 -6.179 13.651 1.00 79.62 142 VAL A C 1
ATOM 1083 O O . VAL A 1 142 ? -11.187 -6.870 14.264 1.00 79.62 142 VAL A O 1
ATOM 1086 N N . GLY A 1 143 ? -10.108 -4.912 13.969 1.00 67.56 143 GLY A N 1
ATOM 1087 C CA . GLY A 1 143 ? -10.887 -4.149 14.945 1.00 67.56 143 GLY A CA 1
ATOM 1088 C C . GLY A 1 143 ? -10.048 -3.348 15.946 1.00 67.56 143 GLY A C 1
ATOM 1089 O O . GLY A 1 143 ? -8.814 -3.366 15.910 1.00 67.56 143 GLY A O 1
ATOM 1090 N N . PRO A 1 144 ? -10.706 -2.616 16.862 1.00 61.91 144 PRO A N 1
ATOM 1091 C CA . PRO A 1 144 ? -10.019 -1.814 17.865 1.00 61.91 144 PRO A CA 1
ATOM 1092 C C . PRO A 1 144 ? -9.246 -2.706 18.846 1.00 61.91 144 PRO A C 1
ATOM 1094 O O . PRO A 1 144 ? -9.827 -3.400 19.675 1.00 61.91 144 PRO A O 1
ATOM 1097 N N . PHE A 1 145 ? -7.916 -2.650 18.794 1.00 57.00 145 PHE A N 1
ATOM 1098 C CA . PHE A 1 145 ? -7.059 -3.197 19.849 1.00 57.00 145 PHE A CA 1
ATOM 1099 C C . PHE A 1 145 ? -6.906 -2.170 20.975 1.00 57.00 145 PHE A C 1
ATOM 1101 O O . PHE A 1 145 ? -6.482 -1.042 20.711 1.00 57.00 145 PHE A O 1
ATOM 1108 N N . ARG A 1 146 ? -7.206 -2.551 22.226 1.00 46.50 146 ARG A N 1
ATOM 1109 C CA . ARG A 1 146 ? -6.817 -1.776 23.416 1.00 46.50 146 ARG A CA 1
ATOM 1110 C C . ARG A 1 146 ? -5.514 -2.329 23.994 1.00 46.50 146 ARG A C 1
ATOM 1112 O O . ARG A 1 146 ? -5.371 -3.533 24.194 1.00 46.50 146 ARG A O 1
ATOM 1119 N N . LEU A 1 147 ? -4.582 -1.429 24.303 1.00 43.78 147 LEU A N 1
ATOM 1120 C CA . LEU A 1 147 ? -3.465 -1.708 25.202 1.00 43.78 147 LEU A CA 1
ATOM 1121 C C . LEU A 1 147 ? -4.009 -1.704 26.635 1.00 43.78 147 LEU A C 1
ATOM 1123 O O . LEU A 1 147 ? -4.279 -0.646 27.200 1.00 43.78 147 LEU A O 1
ATOM 1127 N N . GLY A 1 148 ? -4.221 -2.887 27.207 1.00 42.44 148 GLY A N 1
ATOM 1128 C CA . GLY A 1 148 ? -4.354 -3.033 28.652 1.00 42.44 148 GLY A CA 1
ATOM 1129 C C . GLY A 1 148 ? -2.973 -3.108 29.307 1.00 42.44 148 GLY A C 1
ATOM 1130 O O . GLY A 1 148 ? -1.984 -3.440 28.655 1.00 42.44 148 GLY A O 1
ATOM 1131 N N . TRP A 1 149 ? -2.906 -2.877 30.619 1.00 40.56 149 TRP A N 1
ATOM 1132 C CA . TRP A 1 149 ? -1.684 -3.055 31.423 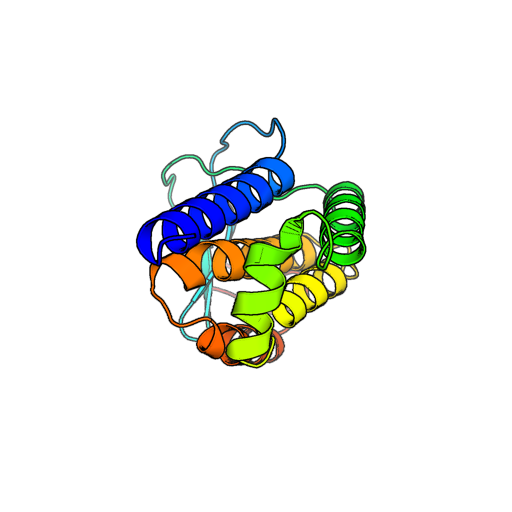1.00 40.56 149 TRP A CA 1
ATOM 1133 C C . TRP A 1 149 ? -1.082 -4.478 31.344 1.00 40.56 149 TRP A C 1
ATOM 1135 O O . TRP A 1 149 ? 0.071 -4.669 31.708 1.00 40.56 149 TRP A O 1
ATOM 1145 N N . GLY A 1 150 ? -1.837 -5.469 30.850 1.00 44.06 150 GLY A N 1
ATOM 1146 C CA . GLY A 1 150 ? -1.398 -6.857 30.644 1.00 44.06 150 GLY A CA 1
ATOM 1147 C C . GLY A 1 150 ? -1.044 -7.229 29.198 1.00 44.06 150 GLY A C 1
ATOM 1148 O O . GLY A 1 150 ? -0.935 -8.414 28.898 1.00 44.06 150 GLY A O 1
ATOM 1149 N N . GLY A 1 151 ? -0.903 -6.255 28.293 1.00 41.53 151 GLY A N 1
ATOM 1150 C CA . GLY A 1 151 ? -0.702 -6.505 26.863 1.00 41.53 151 GLY A CA 1
ATOM 1151 C C . GLY A 1 151 ? -2.002 -6.438 26.046 1.00 41.53 151 GLY A C 1
ATOM 1152 O O . GLY A 1 151 ? -3.020 -5.938 26.535 1.00 41.53 151 GLY A O 1
ATOM 1153 N N . PRO A 1 152 ? -1.972 -6.861 24.768 1.00 43.66 152 PRO A N 1
ATOM 1154 C CA . PRO A 1 152 ? -3.098 -6.687 23.856 1.00 43.66 152 PRO A CA 1
ATOM 1155 C C . PRO A 1 152 ? -4.296 -7.554 24.268 1.00 43.66 152 PRO A C 1
ATOM 1157 O O . PRO A 1 152 ? -4.185 -8.776 24.349 1.00 43.66 152 PRO A O 1
ATOM 1160 N N . SER A 1 153 ? -5.460 -6.932 24.474 1.00 41.62 153 SER A N 1
ATOM 1161 C CA . SER A 1 153 ? -6.738 -7.620 24.698 1.00 41.62 153 SER A CA 1
ATOM 1162 C C . SER A 1 153 ? -7.770 -7.237 23.627 1.00 41.62 153 SER A C 1
ATOM 1164 O O . SER A 1 153 ? -7.796 -6.102 23.145 1.00 41.62 153 SER A O 1
ATOM 1166 N N . ARG A 1 154 ? -8.595 -8.213 23.210 1.00 43.50 154 ARG A N 1
ATOM 1167 C CA . ARG A 1 154 ? -9.745 -7.994 22.310 1.00 43.50 154 ARG A CA 1
ATOM 1168 C C . ARG A 1 154 ? -10.904 -7.356 23.090 1.00 43.50 154 ARG A C 1
ATOM 1170 O O . ARG A 1 154 ? -11.065 -7.665 24.270 1.00 43.50 154 ARG A O 1
ATOM 1177 N N . ILE A 1 155 ? -11.678 -6.493 22.423 1.00 47.75 155 ILE A N 1
ATOM 1178 C CA . ILE A 1 155 ? -12.996 -6.016 22.890 1.00 47.75 155 ILE A CA 1
ATOM 1179 C C . ILE A 1 155 ? -14.053 -7.048 22.504 1.00 47.75 155 ILE A C 1
ATOM 1181 O O . ILE A 1 155 ? -13.970 -7.544 21.357 1.00 47.75 155 ILE A O 1
#

Organism: NCBI:txid582672

Radius of gyration: 16.1 Å; chains: 1; bounding box: 33×31×54 Å

Secondary structure (DSSP, 8-state):
--HHHHHHHHHHHHHHHHHHHHTTPPPB--TT-EEEETTEEEE--S-PSPBPPPPPHHHHHHHHHHHHHSTTTTTHHHHHHHHHTTSHHHHHHHHHHHHTTS-SHHHHHHHHHHHHHHHHTTTTT-TTHHHHHHHHHHHSPPS--EEETTEEE--

pLDDT: mean 84.94, std 14.36, range [40.56, 98.12]

Sequence (155 aa):
MTPEQERLDRVACLAAIRAGWYGDAQPVSPHGRRMYAAGAVHHLSEQTEALLPPPSHEAGRTYLRGVLRDWRTVHAVLADYDASRGGAMRRALVAAGRALADETDDGRERADALVREATISVRARKPEVLDAIVAHLGTIPVGPFRLGWGGPSRI

Foldseek 3Di:
DDPVVLLVVLLVLLVVLLCQQLPPADFDFQAQAWDDPDLDTDGPNDRDPGDRAGDQLVSNLVSLVVCLVCCCPPVVSVNVVCVVQPNLLSVLSVLLNVLSVPNDVQSRRSSVNSSVCSSCVVVVPHSVCSVVVSVSSVVDDDDDWDQDPVGTDDD